Protein AF-A0AAE7D9I5-F1 (afdb_monomer_lite)

Foldseek 3Di:
DDDDFFWDDDLNWIWGDQLLQQWTATPVHRVAIEHLVQWDDDPQKTKHKAFPVSRYGDPVPGDPPDDLPDDDPDCVGIHIDIGGHSCVRCVVNVCVNVVNDSCVSPVDDDPPDPDPPPPPPDDDDDDDDDD

Secondary structure (DSSP, 8-state):
------EEEETTEEEEEEGGGTEEEESS-TT-EEEGGG-EEETTEEEEEEETTTTB--TTT--TT--TTSPPS-TTTEEEEEEPPHHHH-HHHHHHHHT--HHHHS-S---TT------------------

Structure (mmCIF, N/CA/C/O backbone):
data_AF-A0AAE7D9I5-F1
#
_entry.id   AF-A0AAE7D9I5-F1
#
loop_
_atom_site.group_PDB
_atom_site.id
_atom_site.type_symbol
_atom_site.label_atom_id
_atom_site.label_alt_id
_atom_site.label_comp_id
_atom_site.label_asym_id
_atom_site.label_entity_id
_atom_site.label_seq_id
_atom_site.pdbx_PDB_ins_code
_atom_site.Cartn_x
_atom_site.Cartn_y
_atom_site.Cartn_z
_atom_site.occupancy
_atom_site.B_iso_or_equiv
_atom_site.auth_seq_id
_atom_site.auth_comp_id
_atom_site.auth_asym_id
_atom_site.auth_atom_id
_atom_site.pdbx_PDB_model_num
ATOM 1 N N . MET A 1 1 ? -19.492 -8.753 10.922 1.00 49.53 1 MET A N 1
ATOM 2 C CA . MET A 1 1 ? -19.814 -7.874 9.772 1.00 49.53 1 MET A CA 1
ATOM 3 C C . MET A 1 1 ? -18.623 -7.864 8.820 1.00 49.53 1 MET A C 1
ATOM 5 O O . MET A 1 1 ? -17.504 -7.891 9.309 1.00 49.53 1 MET A O 1
ATOM 9 N N . LYS A 1 2 ? -18.823 -7.869 7.494 1.00 63.28 2 LYS A N 1
ATOM 10 C CA . LYS A 1 2 ? -17.720 -7.654 6.537 1.00 63.28 2 LYS A CA 1
ATOM 11 C C . LYS A 1 2 ? -17.541 -6.145 6.362 1.00 63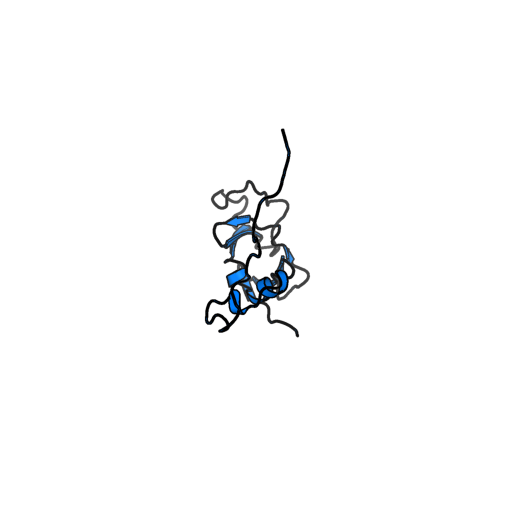.28 2 LYS A C 1
ATOM 13 O O . LYS A 1 2 ? -18.450 -5.501 5.845 1.00 63.28 2 LYS A O 1
ATOM 18 N N . ARG A 1 3 ? -16.421 -5.586 6.829 1.00 80.06 3 ARG A N 1
ATOM 19 C CA . ARG A 1 3 ? -16.085 -4.172 6.598 1.00 80.06 3 ARG A CA 1
ATOM 20 C C . ARG A 1 3 ? -15.707 -3.960 5.132 1.00 80.06 3 ARG A C 1
ATOM 22 O O . ARG A 1 3 ? -15.183 -4.875 4.493 1.00 80.06 3 ARG A O 1
ATOM 29 N N . LYS A 1 4 ? -15.991 -2.776 4.593 1.00 86.00 4 LYS A N 1
ATOM 30 C CA . LYS A 1 4 ? -15.560 -2.401 3.244 1.00 86.00 4 LYS A CA 1
ATOM 31 C C . LYS A 1 4 ? -14.147 -1.842 3.344 1.00 86.00 4 LYS A C 1
ATOM 33 O O . LYS A 1 4 ? -13.957 -0.820 3.989 1.00 86.00 4 LYS A O 1
ATOM 38 N N . LEU A 1 5 ? -13.187 -2.529 2.732 1.00 91.69 5 LEU A N 1
ATOM 39 C CA . LEU A 1 5 ? -11.812 -2.047 2.682 1.00 91.69 5 LEU A CA 1
ATOM 40 C C . LEU A 1 5 ? -11.696 -0.888 1.679 1.00 91.69 5 LEU A C 1
ATOM 42 O O . LEU A 1 5 ? -12.343 -0.946 0.622 1.00 91.69 5 LEU A O 1
ATOM 46 N N . PRO A 1 6 ? -10.894 0.139 1.993 1.00 93.81 6 PRO A N 1
ATOM 47 C CA . PRO A 1 6 ? -10.517 1.182 1.048 1.00 93.81 6 PRO A CA 1
ATOM 48 C C . PRO A 1 6 ? -9.851 0.580 -0.185 1.00 93.81 6 PRO A C 1
ATOM 50 O O . PRO A 1 6 ? -9.168 -0.441 -0.095 1.00 93.81 6 PRO A O 1
ATOM 53 N N . LEU A 1 7 ? -10.060 1.214 -1.336 1.00 95.06 7 LEU A N 1
ATOM 54 C CA . LEU A 1 7 ? -9.476 0.800 -2.604 1.00 95.06 7 LEU A CA 1
ATOM 55 C C . LEU A 1 7 ? -8.614 1.938 -3.145 1.00 95.06 7 LEU A C 1
ATOM 57 O O . LEU A 1 7 ? -9.114 3.051 -3.295 1.00 95.06 7 LEU A O 1
ATOM 61 N N . ILE A 1 8 ? -7.358 1.640 -3.455 1.00 95.50 8 ILE A N 1
ATOM 62 C CA . ILE A 1 8 ? -6.390 2.587 -4.011 1.00 95.50 8 ILE A CA 1
ATOM 63 C C . ILE A 1 8 ? -5.856 2.075 -5.346 1.00 95.50 8 ILE A C 1
ATOM 65 O O . ILE A 1 8 ? -5.807 0.863 -5.574 1.00 95.50 8 ILE A O 1
ATOM 69 N N . ASP A 1 9 ? -5.487 3.003 -6.223 1.00 96.06 9 ASP A N 1
ATOM 70 C CA . ASP A 1 9 ? -4.809 2.703 -7.481 1.00 96.06 9 ASP A CA 1
ATOM 71 C C . ASP A 1 9 ? -3.306 2.906 -7.309 1.00 96.06 9 ASP A C 1
ATOM 73 O O . ASP A 1 9 ? -2.874 3.938 -6.796 1.00 96.06 9 ASP A O 1
ATOM 77 N N . ILE A 1 10 ? -2.524 1.919 -7.731 1.00 95.38 10 ILE A N 1
ATOM 78 C CA . ILE A 1 10 ? -1.067 1.984 -7.781 1.00 95.38 10 ILE A CA 1
ATOM 79 C C . ILE A 1 10 ? -0.666 1.563 -9.192 1.00 95.38 10 ILE A C 1
ATOM 81 O O . ILE A 1 10 ? -0.792 0.390 -9.547 1.00 95.38 10 ILE A O 1
ATOM 85 N N . GLU A 1 11 ? -0.227 2.527 -10.007 1.00 94.56 11 GLU A N 1
ATOM 86 C CA . GLU A 1 11 ? 0.206 2.306 -11.398 1.00 94.56 11 GLU A CA 1
ATOM 87 C C . GLU A 1 11 ? -0.810 1.497 -12.239 1.00 94.56 11 GLU A C 1
ATOM 89 O O . GLU A 1 11 ? -0.460 0.582 -12.988 1.00 94.56 11 GLU A O 1
ATOM 94 N N . GLY A 1 12 ? -2.107 1.795 -12.092 1.00 94.12 12 GLY A N 1
ATOM 95 C CA . GLY A 1 12 ? -3.192 1.117 -12.809 1.00 94.12 12 GLY A CA 1
ATOM 96 C C . GLY A 1 12 ? -3.594 -0.242 -12.224 1.00 94.12 12 GLY A C 1
ATOM 97 O O . GLY A 1 12 ? -4.402 -0.959 -12.826 1.00 94.12 12 GLY A O 1
ATOM 98 N N . THR A 1 13 ? -3.038 -0.627 -11.074 1.00 95.81 13 THR A N 1
ATOM 99 C CA . THR A 1 13 ? -3.414 -1.832 -10.337 1.00 95.81 13 THR A CA 1
ATOM 100 C C . THR A 1 13 ? -4.154 -1.464 -9.055 1.00 95.81 13 THR A C 1
ATOM 102 O O . THR A 1 13 ? -3.640 -0.771 -8.184 1.00 95.81 13 THR A O 1
ATOM 105 N N . TRP A 1 14 ? -5.364 -2.004 -8.902 1.00 97.19 14 TRP A N 1
ATOM 106 C CA . TRP A 1 14 ? -6.200 -1.752 -7.732 1.00 97.19 14 TRP A CA 1
ATOM 107 C C . TRP A 1 14 ? -5.812 -2.628 -6.539 1.00 97.19 14 TRP A C 1
ATOM 109 O O . TRP A 1 14 ? -5.840 -3.861 -6.632 1.00 97.19 14 TRP A O 1
ATOM 119 N N . PHE A 1 15 ? -5.568 -1.998 -5.392 1.00 97.06 15 PHE A N 1
ATOM 120 C CA . PHE A 1 15 ? -5.296 -2.663 -4.120 1.00 97.06 15 PHE A CA 1
ATOM 121 C C . PHE A 1 15 ? -6.326 -2.291 -3.060 1.00 97.06 15 PHE A C 1
ATOM 123 O O . PHE A 1 15 ? -6.742 -1.142 -2.939 1.00 97.06 15 PHE A O 1
ATOM 130 N N . LEU A 1 16 ? -6.733 -3.287 -2.279 1.00 96.19 16 LEU A N 1
ATOM 131 C CA . LEU A 1 16 ? -7.482 -3.105 -1.046 1.00 96.19 16 LEU A CA 1
ATOM 132 C C . LEU A 1 16 ? -6.487 -2.837 0.082 1.00 96.19 16 LEU A C 1
ATOM 134 O O . LEU A 1 16 ? -5.574 -3.638 0.286 1.00 96.19 16 LEU A O 1
ATOM 138 N N . VAL A 1 17 ? -6.688 -1.747 0.817 1.00 95.38 17 VAL A N 1
ATOM 139 C CA . VAL A 1 17 ? -5.886 -1.419 1.999 1.00 95.38 17 VAL A CA 1
ATOM 140 C C . VAL A 1 17 ? -6.480 -2.156 3.193 1.00 95.38 17 VAL A C 1
ATOM 142 O O . VAL A 1 17 ? -7.619 -1.894 3.571 1.00 95.38 17 VAL A O 1
ATOM 145 N N . ASP A 1 18 ? -5.749 -3.103 3.777 1.00 94.12 18 ASP A N 1
ATOM 146 C CA . ASP A 1 18 ? -6.189 -3.820 4.970 1.00 94.12 18 ASP A CA 1
ATOM 147 C C . ASP A 1 18 ? -5.238 -3.542 6.131 1.00 94.12 18 ASP A C 1
ATOM 149 O O . ASP A 1 18 ? -4.298 -4.290 6.384 1.00 94.12 18 ASP A O 1
ATOM 153 N N . VAL A 1 19 ? -5.500 -2.452 6.856 1.00 92.38 19 VAL A N 1
ATOM 154 C CA . VAL A 1 19 ? -4.660 -2.056 7.997 1.00 92.38 19 VAL A CA 1
ATOM 155 C C . VAL A 1 19 ? -4.704 -3.070 9.135 1.00 92.38 19 VAL A C 1
ATOM 157 O O . VAL A 1 19 ? -3.712 -3.250 9.836 1.00 92.38 19 VAL A O 1
ATOM 160 N N . LEU A 1 20 ? -5.827 -3.773 9.292 1.00 90.12 20 LEU A N 1
ATOM 161 C CA . LEU A 1 20 ? -5.981 -4.797 10.322 1.00 90.12 20 LEU A CA 1
ATOM 162 C C . LEU A 1 20 ? -4.996 -5.962 10.133 1.00 90.12 20 LEU A C 1
ATOM 164 O O . LEU A 1 20 ? -4.504 -6.499 11.119 1.00 90.12 20 LEU A O 1
ATOM 168 N N . HIS A 1 21 ? -4.711 -6.339 8.885 1.00 91.50 21 HIS A N 1
ATOM 169 C CA . HIS A 1 21 ? -3.725 -7.368 8.536 1.00 91.50 21 HIS A CA 1
ATOM 170 C C . HIS A 1 21 ? -2.396 -6.783 8.036 1.00 91.50 21 HIS A C 1
ATOM 172 O O . HIS A 1 21 ? -1.546 -7.538 7.575 1.00 91.50 21 HIS A O 1
ATOM 178 N N . GLU A 1 22 ? -2.228 -5.461 8.111 1.00 93.19 22 GLU A N 1
ATOM 179 C CA . GLU A 1 22 ? -1.008 -4.744 7.723 1.00 93.19 22 GLU A CA 1
ATOM 180 C C . GLU A 1 22 ? -0.532 -5.065 6.297 1.00 93.19 22 GLU A C 1
ATOM 182 O O . GLU A 1 22 ? 0.654 -5.291 6.047 1.00 93.19 22 GLU A O 1
ATOM 187 N N . GLU A 1 23 ? -1.469 -5.123 5.349 1.00 95.19 23 GLU A N 1
ATOM 188 C CA . GLU A 1 23 ? -1.171 -5.508 3.971 1.00 95.19 23 GLU A CA 1
ATOM 189 C C . GLU A 1 23 ? -2.030 -4.764 2.937 1.00 95.19 23 GLU A C 1
ATOM 191 O O . GLU A 1 23 ? -3.212 -4.469 3.144 1.00 95.19 23 GLU A O 1
ATOM 196 N N . LEU A 1 24 ? -1.443 -4.517 1.766 1.00 96.31 24 LEU A N 1
ATOM 197 C CA . LEU A 1 24 ? -2.183 -4.267 0.535 1.00 96.31 24 LEU A CA 1
ATOM 198 C C . LEU A 1 24 ? -2.529 -5.606 -0.110 1.00 96.31 24 LEU A C 1
ATOM 200 O O . LEU A 1 24 ? -1.656 -6.453 -0.295 1.00 96.31 24 LEU A O 1
ATOM 204 N N . ARG A 1 25 ? -3.784 -5.786 -0.526 1.00 96.44 25 ARG A N 1
ATOM 205 C CA . ARG A 1 25 ? -4.217 -6.965 -1.292 1.00 96.44 25 ARG A CA 1
ATOM 206 C C . ARG A 1 25 ? -4.640 -6.557 -2.683 1.00 96.44 25 ARG A C 1
ATOM 208 O O . ARG A 1 25 ? -5.556 -5.746 -2.821 1.00 96.44 25 ARG A O 1
ATOM 215 N N . GLN A 1 26 ? -4.050 -7.145 -3.715 1.00 96.56 26 GLN A N 1
ATOM 216 C CA . GLN A 1 26 ? -4.495 -6.853 -5.071 1.00 96.56 26 GLN A CA 1
ATOM 217 C C . GLN A 1 26 ? -5.950 -7.308 -5.247 1.00 96.56 26 GLN A C 1
ATOM 219 O O . GLN A 1 26 ? -6.306 -8.452 -4.957 1.00 96.56 26 GLN A O 1
ATOM 224 N N . LYS A 1 27 ? -6.800 -6.409 -5.750 1.00 94.31 27 LYS A N 1
ATOM 225 C CA . LYS A 1 27 ? -8.242 -6.638 -5.897 1.00 94.31 27 LYS A CA 1
ATOM 226 C C . LYS A 1 27 ? -8.550 -7.853 -6.775 1.00 94.31 27 LYS A C 1
ATOM 228 O O . LYS A 1 27 ? -9.392 -8.671 -6.413 1.00 94.31 27 LYS A O 1
ATOM 233 N N . ASP A 1 28 ? -7.852 -7.967 -7.903 1.00 94.19 28 ASP A N 1
ATOM 234 C CA . ASP A 1 28 ? -8.083 -9.021 -8.899 1.00 94.19 28 ASP A CA 1
ATOM 235 C C . ASP A 1 28 ? -7.241 -10.286 -8.643 1.00 94.19 28 ASP A C 1
ATOM 237 O O . ASP A 1 28 ? -7.469 -11.317 -9.271 1.00 94.19 28 ASP A O 1
ATOM 241 N N . ASN A 1 29 ? -6.286 -10.233 -7.704 1.00 94.44 29 ASN A N 1
ATOM 242 C CA . ASN A 1 29 ? -5.456 -11.371 -7.309 1.00 94.44 29 ASN A CA 1
ATOM 243 C C . ASN A 1 29 ? -5.130 -11.333 -5.799 1.00 94.44 29 ASN A C 1
ATOM 245 O O . ASN A 1 29 ? -4.051 -10.894 -5.415 1.00 94.44 29 ASN A O 1
ATOM 249 N N . PRO A 1 30 ? -6.013 -11.844 -4.922 1.00 91.50 30 PRO A N 1
ATOM 250 C CA . PRO A 1 30 ? -5.832 -11.768 -3.465 1.00 91.50 30 PRO A CA 1
ATOM 251 C C . PRO A 1 30 ? -4.632 -12.548 -2.894 1.00 91.50 30 PRO A C 1
ATOM 253 O O . PRO A 1 30 ? -4.351 -12.456 -1.695 1.00 91.50 30 PRO A O 1
ATOM 256 N N . VAL A 1 31 ? -3.964 -13.367 -3.715 1.00 93.44 31 VAL A N 1
ATOM 257 C CA . VAL A 1 31 ? -2.698 -14.030 -3.358 1.00 93.44 31 VAL A CA 1
ATOM 258 C C . VAL A 1 31 ? -1.534 -13.045 -3.458 1.00 93.44 31 VAL A C 1
ATOM 260 O O . VAL A 1 31 ? -0.580 -13.159 -2.696 1.00 93.44 31 VAL A O 1
ATOM 263 N N . ASN A 1 32 ? -1.632 -12.058 -4.353 1.00 94.06 32 ASN A N 1
ATOM 264 C CA . ASN A 1 32 ? -0.661 -10.985 -4.454 1.00 94.06 32 ASN A CA 1
ATOM 265 C C . ASN A 1 32 ? -0.900 -9.957 -3.341 1.00 94.06 32 ASN A C 1
ATOM 267 O O . ASN A 1 32 ? -1.912 -9.242 -3.327 1.00 94.06 32 ASN A O 1
ATOM 271 N N . ARG A 1 33 ? 0.029 -9.930 -2.387 1.00 95.75 33 ARG A N 1
ATOM 272 C CA . ARG A 1 33 ? -0.047 -9.115 -1.180 1.00 95.75 33 ARG A CA 1
ATOM 273 C C . ARG A 1 33 ? 1.269 -8.403 -0.950 1.00 95.75 33 ARG A C 1
ATOM 275 O O . ARG A 1 33 ? 2.327 -8.991 -1.166 1.00 95.75 33 ARG A O 1
ATOM 282 N N . ILE A 1 34 ? 1.176 -7.166 -0.486 1.00 94.94 34 ILE A N 1
ATOM 283 C CA . ILE A 1 34 ? 2.328 -6.346 -0.127 1.00 94.94 34 ILE A CA 1
ATOM 284 C C . ILE A 1 34 ? 2.195 -6.026 1.355 1.00 94.94 34 ILE A C 1
ATOM 286 O O . ILE A 1 34 ? 1.247 -5.349 1.749 1.00 94.94 34 ILE A O 1
ATOM 290 N N . SER A 1 35 ? 3.097 -6.552 2.181 1.00 93.62 35 SER A N 1
ATOM 291 C CA . SER A 1 35 ? 3.081 -6.259 3.615 1.00 93.62 35 SER A CA 1
ATOM 292 C C . SER A 1 35 ? 3.578 -4.841 3.870 1.00 93.62 35 SER A C 1
ATOM 294 O O . SER A 1 35 ? 4.544 -4.401 3.250 1.00 93.62 35 SER A O 1
ATOM 296 N N . PHE A 1 36 ? 2.963 -4.152 4.829 1.00 91.50 36 PHE A N 1
ATOM 297 C CA . PHE A 1 36 ? 3.418 -2.839 5.283 1.00 91.50 36 PHE A CA 1
ATOM 298 C C . PHE A 1 36 ? 4.797 -2.893 5.946 1.00 91.50 36 PHE A C 1
ATOM 300 O O . PHE A 1 36 ? 5.437 -1.860 6.086 1.00 91.50 36 PHE A O 1
ATOM 307 N N . SER A 1 37 ? 5.302 -4.081 6.302 1.00 88.00 37 SER A N 1
ATOM 308 C CA . SER A 1 37 ? 6.689 -4.241 6.750 1.00 88.00 37 SER A CA 1
ATOM 309 C C . SER A 1 37 ? 7.714 -3.898 5.666 1.00 88.00 37 SER A C 1
ATOM 311 O O . SER A 1 37 ? 8.878 -3.697 5.980 1.00 88.00 37 SER A O 1
ATOM 313 N N . ALA A 1 38 ? 7.304 -3.882 4.393 1.00 86.12 38 ALA A N 1
ATOM 314 C CA . ALA A 1 38 ? 8.138 -3.457 3.272 1.00 86.12 38 ALA A CA 1
ATOM 315 C C . ALA A 1 38 ? 8.063 -1.940 3.026 1.00 86.12 38 ALA A C 1
ATOM 317 O O . ALA A 1 38 ? 8.482 -1.474 1.968 1.00 86.12 38 ALA A O 1
ATOM 318 N N . PHE A 1 39 ? 7.422 -1.185 3.925 1.00 89.44 39 PHE A N 1
ATOM 319 C CA . PHE A 1 39 ? 7.249 0.259 3.811 1.00 89.44 39 PHE A CA 1
ATOM 320 C C . PHE A 1 39 ? 8.128 0.930 4.860 1.00 89.44 39 PHE A C 1
ATOM 322 O O . PHE A 1 39 ? 8.227 0.444 5.987 1.00 89.44 39 PHE A O 1
ATOM 329 N N . TYR A 1 40 ? 8.705 2.078 4.525 1.00 87.00 40 TYR A N 1
ATOM 330 C CA . TYR A 1 40 ? 9.282 2.967 5.525 1.00 87.00 40 TYR A CA 1
ATOM 331 C C . TYR A 1 40 ? 8.370 4.171 5.729 1.00 87.00 40 TYR A C 1
ATOM 333 O O . TYR A 1 40 ? 7.638 4.603 4.833 1.00 87.00 40 TYR A O 1
ATOM 341 N N . GLN A 1 41 ? 8.387 4.689 6.951 1.00 85.94 41 GLN A N 1
ATOM 342 C CA . GLN A 1 41 ? 7.613 5.864 7.303 1.00 85.94 41 GLN A CA 1
ATOM 343 C C . GLN A 1 41 ? 8.303 7.110 6.749 1.00 85.94 41 GLN A C 1
ATOM 345 O O . GLN A 1 41 ? 9.468 7.370 7.048 1.00 85.94 41 GLN A O 1
ATOM 350 N N . GLU A 1 42 ? 7.565 7.893 5.970 1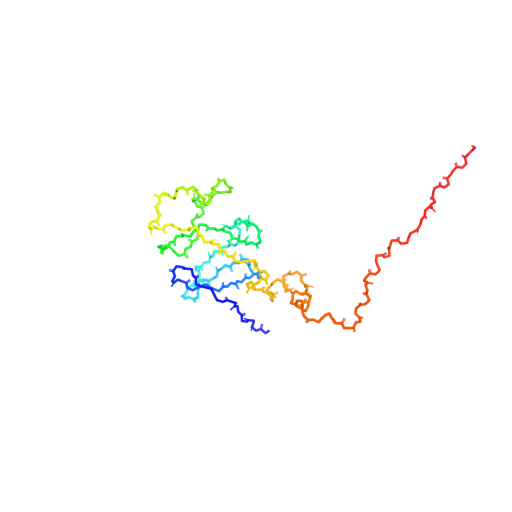.00 81.88 42 GLU A N 1
ATOM 351 C CA . GLU A 1 42 ? 8.027 9.158 5.413 1.00 81.88 42 GLU A CA 1
ATOM 352 C C . GLU A 1 42 ? 7.042 10.258 5.814 1.00 81.88 42 GLU A C 1
ATOM 354 O O . GLU A 1 42 ? 5.935 10.371 5.284 1.00 81.88 42 GLU A O 1
ATOM 359 N N . GLY A 1 43 ? 7.428 11.046 6.822 1.00 83.31 43 GLY A N 1
ATOM 360 C CA . GLY A 1 43 ? 6.537 12.021 7.448 1.00 83.31 43 GLY A CA 1
ATOM 361 C C . GLY A 1 43 ? 5.313 11.347 8.078 1.00 83.31 43 GLY A C 1
ATOM 362 O O . GLY A 1 43 ? 5.442 10.510 8.975 1.00 83.31 43 GLY A O 1
ATOM 363 N N . GLU A 1 44 ? 4.126 11.731 7.610 1.00 82.31 44 GLU A N 1
ATOM 364 C CA . GLU A 1 44 ? 2.843 11.158 8.045 1.00 82.31 44 GLU A CA 1
ATOM 365 C C . GLU A 1 44 ? 2.403 9.961 7.184 1.00 82.31 44 GLU A C 1
ATOM 367 O O . GLU A 1 44 ? 1.474 9.242 7.548 1.00 82.31 44 GLU A O 1
ATOM 372 N N . GLY A 1 45 ? 3.072 9.734 6.051 1.00 89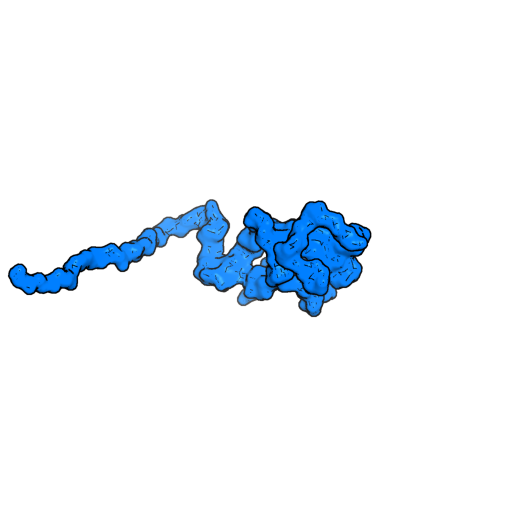.88 45 GLY A N 1
ATOM 373 C CA . GLY A 1 45 ? 2.758 8.677 5.100 1.00 89.88 45 GLY A CA 1
ATOM 374 C C . GLY A 1 45 ? 3.723 7.497 5.154 1.00 89.88 45 GLY A C 1
ATOM 375 O O . GLY A 1 45 ? 4.597 7.386 6.018 1.00 89.88 45 GLY A O 1
ATOM 376 N N . TYR A 1 46 ? 3.550 6.608 4.183 1.00 91.06 46 TYR A N 1
ATOM 377 C CA . TYR A 1 46 ? 4.367 5.413 4.015 1.00 91.06 46 TYR A CA 1
ATOM 378 C C . TYR A 1 46 ? 4.833 5.312 2.578 1.00 91.06 46 TYR A C 1
ATOM 380 O O . TYR A 1 46 ? 4.005 5.315 1.669 1.00 91.06 46 TYR A O 1
ATOM 388 N N . THR A 1 47 ? 6.135 5.162 2.377 1.00 92.06 47 THR A N 1
ATOM 389 C CA . THR A 1 47 ? 6.712 5.028 1.043 1.00 92.06 47 THR A CA 1
ATOM 390 C C . THR A 1 47 ? 7.344 3.652 0.884 1.00 92.06 47 THR A C 1
ATOM 392 O O . THR A 1 47 ? 7.888 3.071 1.826 1.00 92.06 47 THR A O 1
ATOM 395 N N . PHE A 1 48 ? 7.212 3.083 -0.310 1.00 92.69 48 PHE A N 1
ATOM 396 C CA . PHE A 1 48 ? 7.782 1.786 -0.649 1.00 92.69 48 PHE A CA 1
ATOM 397 C C . PHE A 1 48 ? 8.097 1.689 -2.140 1.00 92.69 48 PHE A C 1
ATOM 399 O O . PHE A 1 48 ? 7.552 2.430 -2.963 1.00 92.69 48 PHE A O 1
ATOM 406 N N . LEU A 1 49 ? 8.986 0.758 -2.489 1.00 93.62 49 LEU A N 1
ATOM 407 C CA . LEU A 1 49 ? 9.345 0.486 -3.875 1.00 93.62 49 LEU A CA 1
ATOM 408 C C . LEU A 1 49 ? 8.323 -0.462 -4.502 1.00 93.62 49 LEU A C 1
ATOM 410 O O . LEU A 1 49 ? 8.036 -1.523 -3.952 1.00 93.62 49 LEU A O 1
ATOM 414 N N . TYR A 1 50 ? 7.804 -0.112 -5.672 1.00 95.12 50 TYR A N 1
ATOM 415 C CA . TYR A 1 50 ? 6.824 -0.911 -6.396 1.00 95.12 50 TYR A CA 1
ATOM 416 C C . TYR A 1 50 ? 7.375 -1.392 -7.739 1.00 95.12 50 TYR A C 1
ATOM 418 O O . TYR A 1 50 ? 7.893 -0.603 -8.528 1.00 95.12 50 TYR A O 1
ATOM 426 N N . ASP A 1 51 ? 7.237 -2.689 -8.013 1.00 95.12 51 ASP A N 1
ATOM 427 C CA . ASP A 1 51 ? 7.513 -3.307 -9.309 1.00 95.12 51 ASP A CA 1
ATOM 428 C C . ASP A 1 51 ? 6.233 -3.321 -10.159 1.00 95.12 51 ASP A C 1
ATOM 430 O O . ASP A 1 51 ? 5.277 -4.038 -9.854 1.00 95.12 51 ASP A O 1
ATOM 434 N N . LYS A 1 52 ? 6.222 -2.559 -11.258 1.00 94.81 52 LYS A N 1
ATOM 435 C CA . LYS A 1 52 ? 5.077 -2.442 -12.179 1.00 94.81 52 LYS A CA 1
ATOM 436 C C . LYS A 1 52 ? 4.770 -3.740 -12.937 1.00 94.81 52 LYS A C 1
ATOM 438 O O . LYS A 1 52 ? 3.647 -3.923 -13.410 1.00 94.81 52 LYS A O 1
ATOM 443 N N . VAL A 1 53 ? 5.747 -4.638 -13.067 1.00 93.50 53 VAL A N 1
ATOM 444 C CA . VAL A 1 53 ? 5.615 -5.917 -13.781 1.00 93.50 53 VAL A CA 1
ATOM 445 C C . VAL A 1 53 ? 5.028 -6.979 -12.857 1.00 93.50 53 VAL A C 1
ATOM 447 O O . VAL A 1 53 ? 3.992 -7.564 -13.177 1.00 93.50 53 VAL A O 1
ATOM 450 N N . GLU A 1 54 ? 5.651 -7.186 -11.696 1.00 93.50 54 GLU A N 1
ATOM 451 C CA . GLU A 1 54 ? 5.203 -8.176 -10.700 1.00 93.50 54 GLU A CA 1
ATOM 452 C C . GLU A 1 54 ? 3.998 -7.687 -9.885 1.00 93.50 54 GLU A C 1
ATOM 454 O O . GLU A 1 54 ? 3.298 -8.474 -9.244 1.00 93.50 54 GLU A O 1
ATOM 459 N N . LYS A 1 55 ? 3.728 -6.378 -9.927 1.00 94.88 55 LYS A N 1
ATOM 460 C CA . LYS A 1 55 ? 2.675 -5.701 -9.168 1.00 94.88 55 LYS A CA 1
ATOM 461 C C . LYS A 1 55 ? 2.828 -5.917 -7.663 1.00 94.88 55 LYS A C 1
ATOM 463 O O . LYS A 1 55 ? 1.835 -6.093 -6.960 1.00 94.88 55 LYS A O 1
ATOM 468 N N . ASN A 1 56 ? 4.063 -5.942 -7.172 1.00 94.00 56 ASN A N 1
ATOM 469 C CA . ASN A 1 56 ? 4.405 -6.170 -5.768 1.00 94.00 56 ASN A CA 1
ATOM 470 C C . ASN A 1 56 ? 5.622 -5.306 -5.376 1.00 94.00 56 ASN A C 1
ATOM 472 O O . ASN A 1 56 ? 6.232 -4.670 -6.232 1.00 94.00 56 ASN A O 1
ATOM 476 N N . SER A 1 57 ? 5.966 -5.272 -4.092 1.00 91.31 57 SER A N 1
ATOM 477 C CA . SER A 1 57 ? 7.236 -4.743 -3.604 1.00 91.31 57 SER A CA 1
ATOM 478 C C . SER A 1 57 ? 8.328 -5.819 -3.705 1.00 91.31 57 SER A C 1
ATOM 480 O O . SER A 1 57 ? 8.128 -6.924 -3.194 1.00 91.31 57 SER A O 1
ATOM 482 N N . PRO A 1 58 ? 9.467 -5.550 -4.368 1.00 87.38 58 PRO A N 1
ATOM 483 C CA . PRO A 1 58 ? 10.577 -6.493 -4.470 1.00 87.38 58 PRO A CA 1
ATOM 484 C C . PRO A 1 58 ? 11.420 -6.492 -3.175 1.00 87.38 58 PRO A C 1
ATOM 486 O O . PRO A 1 58 ? 12.207 -5.565 -2.967 1.00 87.38 58 PRO A O 1
ATOM 489 N N . PRO A 1 59 ? 11.347 -7.534 -2.320 1.00 77.75 59 PRO A N 1
ATOM 490 C CA . PRO A 1 59 ? 12.047 -7.536 -1.030 1.00 77.75 59 PRO A CA 1
ATOM 491 C C . PRO A 1 59 ? 13.574 -7.573 -1.173 1.00 77.75 59 PRO A C 1
ATOM 493 O O . PRO A 1 59 ? 14.280 -7.083 -0.306 1.00 77.75 59 PRO A O 1
ATOM 496 N N . GLU A 1 6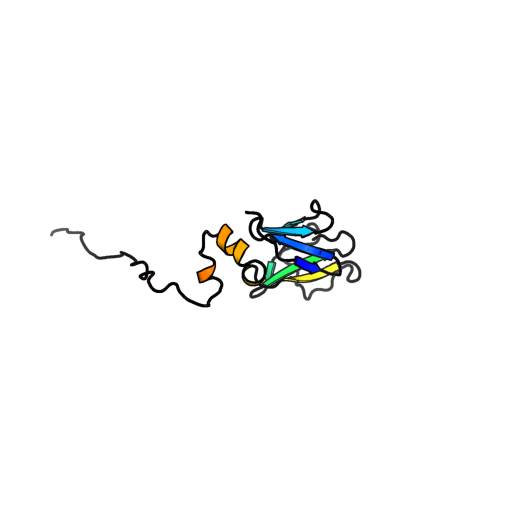0 ? 14.084 -8.129 -2.275 1.00 79.31 60 GLU A N 1
ATOM 497 C CA . GLU A 1 60 ? 15.524 -8.230 -2.565 1.00 79.31 60 GLU A CA 1
ATOM 498 C C . GLU A 1 60 ? 16.160 -6.877 -2.915 1.00 79.31 60 GLU A C 1
ATOM 500 O O . GLU A 1 60 ? 17.372 -6.708 -2.808 1.00 79.31 60 GLU A O 1
ATOM 505 N N . LEU A 1 61 ? 15.350 -5.930 -3.398 1.00 76.56 61 LEU A N 1
ATOM 506 C CA . LEU A 1 61 ? 15.813 -4.592 -3.758 1.00 76.56 61 LEU A CA 1
ATOM 507 C C . LEU A 1 61 ? 15.567 -3.598 -2.634 1.00 76.56 61 LEU A C 1
ATOM 509 O O . LEU A 1 61 ? 16.317 -2.639 -2.522 1.00 76.56 61 LEU A O 1
ATOM 513 N N . PHE A 1 62 ? 14.545 -3.828 -1.813 1.00 73.81 62 PHE A N 1
ATOM 514 C CA . PHE A 1 62 ? 14.215 -2.963 -0.695 1.00 73.81 62 PHE A CA 1
ATOM 515 C C . PHE A 1 62 ? 15.258 -3.076 0.426 1.00 73.81 62 PHE A C 1
ATOM 517 O O . PHE A 1 62 ? 15.514 -4.155 0.958 1.00 73.81 62 PHE A O 1
ATOM 524 N N . SER A 1 63 ? 15.833 -1.941 0.823 1.00 72.38 63 SER A N 1
ATOM 525 C CA . SER A 1 63 ? 16.603 -1.827 2.061 1.00 72.38 63 SER A CA 1
ATOM 526 C C . SER A 1 63 ? 16.272 -0.509 2.747 1.00 72.38 63 SER A C 1
ATOM 528 O O . SER A 1 63 ? 16.089 0.497 2.065 1.00 72.38 63 SER A O 1
ATOM 530 N N . ASP A 1 64 ? 16.280 -0.494 4.081 1.00 69.50 64 ASP A N 1
ATOM 531 C CA . ASP A 1 64 ? 16.028 0.710 4.894 1.00 69.50 64 ASP A CA 1
ATOM 532 C C . ASP A 1 64 ? 17.041 1.848 4.640 1.00 69.50 64 ASP A C 1
ATOM 534 O O . ASP A 1 64 ? 16.898 2.946 5.168 1.00 69.50 64 ASP A O 1
ATOM 538 N N . GLN A 1 65 ? 18.097 1.582 3.863 1.00 71.12 65 GLN A N 1
ATOM 539 C CA . GLN A 1 65 ? 19.113 2.557 3.465 1.00 71.12 65 GLN A CA 1
ATOM 540 C C . GLN A 1 65 ? 18.854 3.177 2.087 1.00 71.12 65 GLN A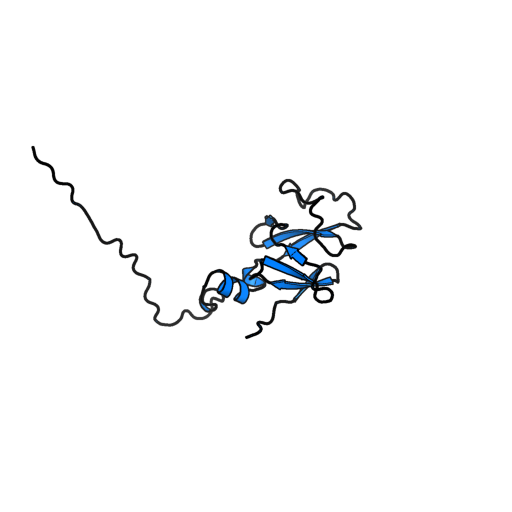 C 1
ATOM 542 O O . GLN A 1 65 ? 19.611 4.056 1.686 1.00 71.12 65 GLN A O 1
ATOM 547 N N . MET A 1 66 ? 17.846 2.714 1.340 1.00 78.19 66 MET A N 1
ATOM 548 C CA . MET A 1 66 ? 17.492 3.329 0.062 1.00 78.19 66 MET A CA 1
ATOM 549 C C . MET A 1 66 ? 16.842 4.689 0.291 1.00 78.19 66 MET A C 1
ATOM 551 O O . MET A 1 66 ? 15.872 4.794 1.039 1.00 78.19 66 MET A O 1
ATOM 555 N N . ASP A 1 67 ? 17.335 5.707 -0.408 1.00 82.12 67 ASP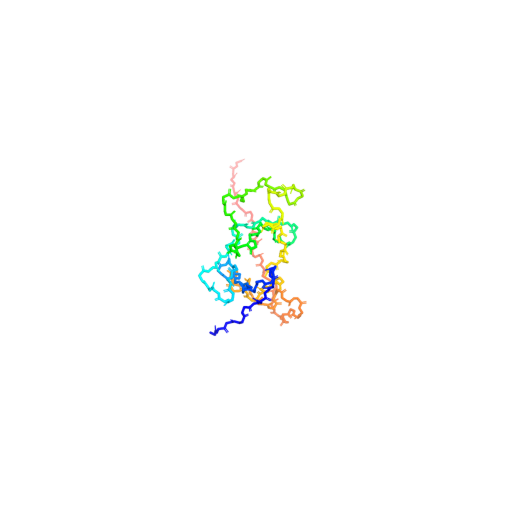 A N 1
ATOM 556 C CA . ASP A 1 67 ? 16.676 7.005 -0.475 1.00 82.12 67 ASP A CA 1
ATOM 557 C C . ASP A 1 67 ? 15.699 7.015 -1.669 1.00 82.12 67 ASP A C 1
ATOM 559 O O . ASP A 1 67 ? 16.097 6.660 -2.783 1.00 82.12 67 ASP A O 1
ATOM 563 N N . PRO A 1 68 ? 14.427 7.425 -1.508 1.00 82.75 68 PRO A N 1
ATOM 564 C CA . PRO A 1 68 ? 13.515 7.603 -2.639 1.00 82.75 68 PRO A CA 1
ATOM 565 C C . PRO A 1 68 ? 14.001 8.603 -3.701 1.00 82.75 68 PRO A C 1
ATOM 567 O O . PRO A 1 68 ? 13.525 8.577 -4.837 1.00 82.75 68 PRO A O 1
ATOM 570 N N . ASN A 1 69 ? 14.956 9.469 -3.357 1.00 84.75 69 ASN A N 1
ATOM 571 C CA . ASN A 1 69 ? 15.607 10.391 -4.283 1.00 84.75 69 ASN A CA 1
ATOM 572 C C . ASN A 1 69 ? 16.774 9.753 -5.054 1.00 84.75 69 ASN A C 1
ATOM 574 O O . ASN A 1 69 ? 17.260 10.355 -6.018 1.00 84.75 69 ASN A O 1
ATOM 578 N N . ASP A 1 70 ? 17.226 8.558 -4.664 1.00 85.06 70 ASP A N 1
ATOM 579 C CA . ASP A 1 70 ? 18.268 7.845 -5.392 1.00 85.06 70 ASP A CA 1
ATOM 580 C C . ASP A 1 70 ? 17.742 7.311 -6.735 1.00 85.06 70 ASP A C 1
ATOM 582 O O . ASP A 1 70 ? 16.589 6.876 -6.854 1.00 85.06 70 ASP A O 1
ATOM 586 N N . PRO A 1 71 ? 18.586 7.304 -7.783 1.00 85.69 71 PRO A N 1
ATOM 587 C CA . PRO A 1 71 ? 18.209 6.751 -9.073 1.00 85.69 71 PRO A CA 1
ATOM 588 C C . PRO A 1 71 ? 17.926 5.248 -8.967 1.00 85.69 71 PRO A C 1
ATOM 590 O O . PRO A 1 71 ? 18.765 4.460 -8.527 1.00 85.69 71 PRO A O 1
ATOM 593 N N . LEU A 1 72 ? 16.748 4.845 -9.445 1.00 88.62 72 LEU A N 1
ATOM 594 C CA . LEU A 1 72 ? 16.350 3.443 -9.512 1.00 88.62 72 LEU A CA 1
ATOM 595 C C . LEU A 1 72 ? 17.157 2.679 -10.576 1.00 88.62 72 LEU A C 1
ATOM 597 O O . LEU A 1 72 ? 17.474 3.243 -11.627 1.00 88.62 72 LEU A O 1
ATOM 601 N N . PRO A 1 73 ? 17.443 1.381 -10.357 1.00 86.06 73 PRO A N 1
ATOM 602 C CA . PRO A 1 73 ? 18.203 0.569 -11.311 1.00 86.06 73 PRO A CA 1
ATOM 603 C C . PRO A 1 73 ? 17.478 0.390 -12.654 1.00 86.06 73 PRO A C 1
ATOM 605 O O . PRO A 1 73 ? 18.124 0.236 -13.687 1.00 86.06 73 PRO A O 1
ATOM 608 N N . ASP A 1 74 ? 16.143 0.413 -12.632 1.00 91.06 74 ASP A N 1
ATOM 609 C CA . ASP A 1 74 ? 15.275 0.352 -13.807 1.00 91.06 74 ASP A CA 1
ATOM 610 C C . ASP A 1 74 ? 14.010 1.197 -13.541 1.00 91.06 74 ASP A C 1
ATOM 612 O O . ASP A 1 74 ? 13.050 0.694 -12.954 1.00 91.06 74 ASP A O 1
ATOM 616 N N . PRO A 1 75 ? 13.998 2.491 -13.907 1.00 89.44 75 PRO A N 1
ATOM 617 C CA . PRO A 1 75 ? 12.859 3.382 -13.656 1.00 89.44 75 PRO A CA 1
ATOM 618 C C . PRO A 1 75 ? 11.623 3.057 -14.521 1.00 89.44 75 PRO A C 1
ATOM 620 O O . PRO A 1 75 ? 10.495 3.440 -14.192 1.00 89.44 75 PRO A O 1
ATOM 623 N N . ASP A 1 76 ? 11.792 2.308 -15.615 1.00 92.38 76 ASP A N 1
ATOM 624 C CA . ASP A 1 76 ? 10.669 1.849 -16.437 1.00 92.38 76 ASP A CA 1
ATOM 625 C C . ASP A 1 76 ? 9.933 0.677 -15.778 1.00 92.38 76 ASP A C 1
ATOM 627 O O . ASP A 1 76 ? 8.733 0.501 -16.007 1.00 92.38 76 ASP A O 1
ATOM 631 N N . ARG A 1 77 ? 10.610 -0.068 -14.897 1.00 93.94 77 ARG A N 1
ATOM 632 C CA . ARG A 1 77 ? 10.037 -1.166 -14.109 1.00 93.94 77 ARG A CA 1
ATOM 633 C C . ARG A 1 77 ? 9.642 -0.768 -12.691 1.00 93.94 77 ARG A C 1
ATOM 635 O O . ARG A 1 77 ? 8.564 -1.154 -12.242 1.00 93.94 77 ARG A O 1
ATOM 642 N N . TYR A 1 78 ? 10.479 -0.005 -12.002 1.00 93.81 78 TYR A N 1
ATOM 643 C CA . TYR A 1 78 ? 10.300 0.324 -10.592 1.00 93.81 78 TYR A CA 1
ATOM 644 C C . TYR A 1 78 ? 9.854 1.770 -10.395 1.00 93.81 78 TYR A C 1
ATOM 646 O O . TYR A 1 78 ? 10.227 2.655 -11.162 1.00 93.81 78 TYR A O 1
ATOM 654 N N . VAL A 1 79 ? 9.065 2.013 -9.352 1.00 93.81 79 VAL A N 1
ATOM 655 C CA . VAL A 1 79 ? 8.633 3.357 -8.956 1.00 93.81 79 VAL A CA 1
ATOM 656 C C . VAL A 1 79 ? 8.466 3.437 -7.441 1.00 93.81 79 VAL A C 1
ATOM 658 O O . VAL A 1 79 ? 8.057 2.464 -6.809 1.00 93.81 79 VAL A O 1
ATOM 661 N N . TRP A 1 80 ? 8.780 4.590 -6.857 1.00 93.00 80 TRP A N 1
ATOM 662 C CA . TRP A 1 80 ? 8.466 4.880 -5.461 1.00 93.00 80 TRP A CA 1
ATOM 663 C C . TRP A 1 80 ? 7.002 5.287 -5.327 1.00 93.00 80 TRP A C 1
ATOM 665 O O . TRP A 1 80 ? 6.533 6.184 -6.027 1.00 93.00 80 TRP A O 1
ATOM 675 N N . VAL A 1 81 ? 6.280 4.617 -4.434 1.00 93.06 81 VAL A N 1
ATOM 676 C CA . VAL A 1 81 ? 4.865 4.877 -4.167 1.00 93.06 81 VAL A CA 1
ATOM 677 C C . VAL A 1 81 ? 4.729 5.367 -2.739 1.00 93.06 81 VAL A C 1
ATOM 679 O O . VAL A 1 81 ? 5.093 4.649 -1.811 1.00 93.06 81 VAL A O 1
ATOM 682 N N . THR A 1 82 ? 4.164 6.561 -2.573 1.00 92.88 82 THR A N 1
ATOM 683 C CA . THR A 1 82 ? 3.839 7.135 -1.265 1.00 92.88 82 THR A CA 1
ATOM 684 C C . THR A 1 82 ? 2.344 7.012 -1.007 1.00 92.88 82 THR A C 1
ATOM 686 O O . THR A 1 82 ? 1.510 7.500 -1.771 1.00 92.88 82 THR A O 1
ATOM 689 N N . LEU A 1 83 ? 2.007 6.350 0.089 1.00 92.50 83 LEU A N 1
ATOM 690 C CA . LEU A 1 83 ? 0.666 6.234 0.629 1.00 92.50 83 LEU A CA 1
ATOM 691 C C . LEU A 1 83 ? 0.454 7.282 1.718 1.00 92.50 83 LEU A C 1
ATOM 693 O O . LEU A 1 83 ? 1.366 7.592 2.485 1.00 92.50 83 LEU A O 1
ATOM 697 N N . ALA A 1 84 ? -0.777 7.783 1.816 1.00 91.88 84 ALA A N 1
ATOM 698 C CA . ALA A 1 84 ? -1.199 8.604 2.944 1.00 91.88 84 ALA A CA 1
ATOM 699 C C . ALA A 1 84 ? -1.141 7.814 4.265 1.00 91.88 84 ALA A C 1
ATOM 701 O O . ALA A 1 84 ? -0.994 6.586 4.273 1.00 91.88 84 ALA A O 1
ATOM 702 N N . ALA A 1 85 ? -1.289 8.518 5.388 1.00 90.56 85 ALA A N 1
ATOM 703 C CA . ALA A 1 85 ? -1.325 7.900 6.706 1.00 90.56 85 ALA A CA 1
ATOM 704 C C . ALA A 1 85 ? -2.359 6.762 6.755 1.00 90.56 85 ALA A C 1
ATOM 706 O O . ALA A 1 85 ? -3.480 6.896 6.259 1.00 90.56 85 ALA A O 1
ATOM 707 N N . LEU A 1 86 ? -2.031 5.643 7.409 1.00 89.38 86 LEU A N 1
ATOM 708 C CA . LEU A 1 86 ? -2.961 4.509 7.530 1.00 89.38 86 LEU A CA 1
ATOM 709 C C . LEU A 1 86 ? -4.278 4.900 8.220 1.00 89.38 86 LEU A C 1
ATOM 711 O O . LEU A 1 86 ? -5.315 4.306 7.933 1.00 89.38 86 LEU A O 1
ATOM 715 N N . MET A 1 87 ? -4.240 5.913 9.093 1.00 87.81 87 MET A N 1
ATOM 716 C CA . MET A 1 87 ? -5.425 6.496 9.727 1.00 87.81 87 MET A CA 1
ATOM 717 C C . MET A 1 87 ? -6.341 7.206 8.725 1.00 87.81 87 MET A C 1
ATOM 719 O O . MET A 1 87 ? -7.555 7.138 8.873 1.00 87.81 87 MET A O 1
ATOM 723 N N . GLU A 1 88 ? -5.791 7.837 7.689 1.00 88.88 88 GLU A N 1
ATOM 724 C CA . GLU A 1 88 ? -6.581 8.456 6.621 1.00 88.88 88 GLU A CA 1
ATOM 725 C C . GLU A 1 88 ? -7.107 7.412 5.638 1.00 88.88 88 GLU A C 1
ATOM 727 O O . GLU A 1 88 ? -8.246 7.496 5.178 1.00 88.88 88 GLU A O 1
ATOM 732 N N . LEU A 1 89 ? -6.281 6.409 5.327 1.00 90.00 89 LEU A N 1
ATOM 733 C CA . LEU A 1 89 ? -6.645 5.368 4.376 1.00 90.00 89 LEU A CA 1
ATOM 734 C C . LEU A 1 89 ? -7.723 4.446 4.941 1.00 90.00 89 LEU A C 1
ATOM 736 O O . LEU A 1 89 ? -8.731 4.225 4.277 1.00 90.00 89 LEU A O 1
ATOM 740 N N . ASP A 1 90 ? -7.528 3.910 6.146 1.00 90.94 90 ASP A N 1
ATOM 741 C CA . ASP A 1 90 ? -8.407 2.919 6.770 1.00 90.94 90 ASP A CA 1
ATOM 742 C C . ASP A 1 90 ? -8.600 3.200 8.277 1.00 90.94 90 ASP A C 1
ATOM 744 O O . ASP A 1 90 ? -8.129 2.431 9.128 1.00 90.94 90 ASP A O 1
ATOM 748 N N . PRO A 1 91 ? -9.333 4.270 8.640 1.00 90.06 91 PRO A N 1
ATOM 749 C CA . PRO A 1 91 ? -9.544 4.651 10.039 1.00 90.06 91 PRO A CA 1
ATOM 750 C C . PRO A 1 91 ? -10.256 3.548 10.832 1.00 90.06 91 PRO A C 1
ATOM 752 O O . PRO A 1 91 ? -9.943 3.307 11.994 1.00 90.06 91 PRO A O 1
ATOM 755 N N . ILE A 1 92 ? -11.166 2.805 10.189 1.00 90.00 92 ILE A N 1
ATOM 756 C CA . ILE A 1 92 ? -11.848 1.651 10.797 1.00 90.00 92 ILE A CA 1
ATOM 757 C C . ILE A 1 92 ? -10.845 0.528 11.091 1.00 90.00 92 ILE A C 1
ATOM 759 O O . ILE A 1 92 ? -10.974 -0.169 12.094 1.00 90.00 92 ILE A O 1
ATOM 763 N N . GLY A 1 93 ? -9.857 0.325 10.219 1.00 89.12 93 GLY A N 1
ATOM 764 C CA . GLY A 1 93 ? -8.806 -0.670 10.420 1.00 89.12 93 GLY A CA 1
ATOM 765 C C . GLY A 1 93 ? -7.916 -0.333 11.604 1.00 89.12 93 GLY A C 1
ATOM 766 O O . GLY A 1 93 ? -7.655 -1.215 12.416 1.00 89.12 93 GLY A O 1
ATOM 767 N N . ILE A 1 94 ? -7.525 0.937 11.739 1.00 89.44 94 ILE A N 1
ATOM 768 C CA . ILE A 1 94 ? -6.791 1.444 12.907 1.00 89.44 94 ILE A CA 1
ATOM 769 C C . ILE A 1 94 ? -7.621 1.280 14.184 1.00 89.44 94 ILE A C 1
ATOM 771 O O . ILE A 1 94 ? -7.130 0.683 15.139 1.00 89.44 94 ILE A O 1
ATOM 775 N N . ALA A 1 95 ? -8.882 1.725 14.182 1.00 89.56 95 ALA A N 1
ATOM 776 C CA . ALA A 1 95 ? -9.801 1.578 15.313 1.00 89.56 95 ALA A CA 1
ATOM 777 C C . ALA A 1 95 ? -9.860 0.132 15.818 1.00 89.56 95 ALA A C 1
ATOM 779 O O . ALA A 1 95 ? -9.631 -0.135 16.991 1.00 89.56 95 ALA A O 1
ATOM 780 N N . LEU A 1 96 ? -10.090 -0.823 14.913 1.00 89.25 96 LEU A N 1
ATOM 781 C CA . LEU A 1 96 ? -10.166 -2.240 15.268 1.00 89.25 96 LEU A CA 1
ATOM 782 C C . LEU A 1 96 ? -8.824 -2.821 15.723 1.00 89.25 96 LEU A C 1
ATOM 784 O O . LEU A 1 96 ? -8.806 -3.700 16.578 1.00 89.25 96 LEU A O 1
ATOM 788 N N . LYS A 1 97 ? -7.712 -2.373 15.136 1.00 88.31 97 LYS A N 1
ATOM 789 C CA . LYS A 1 97 ? -6.375 -2.880 15.461 1.00 88.31 97 LYS A CA 1
ATOM 790 C C . LYS A 1 97 ? -5.924 -2.461 16.859 1.00 88.31 97 LYS A C 1
ATOM 792 O O . LYS A 1 97 ? -5.308 -3.262 17.555 1.00 88.31 97 LYS A O 1
ATOM 797 N N . TYR A 1 98 ? -6.218 -1.224 17.247 1.00 87.06 98 TYR A N 1
ATOM 798 C CA . TYR A 1 98 ? -5.795 -0.649 18.526 1.00 87.06 98 TYR A CA 1
ATOM 799 C C . TYR A 1 98 ? -6.908 -0.616 19.581 1.00 87.06 98 TYR A C 1
ATOM 801 O O . TYR A 1 98 ? -6.694 -0.068 20.656 1.00 87.06 98 TYR A O 1
ATOM 809 N N . ASP A 1 99 ? -8.074 -1.193 19.280 1.00 87.56 99 ASP A N 1
ATOM 810 C CA . ASP A 1 99 ? -9.278 -1.148 20.124 1.00 87.56 99 ASP A CA 1
ATOM 811 C C . ASP A 1 99 ? -9.691 0.289 20.504 1.00 87.56 99 ASP A C 1
ATOM 813 O O . ASP A 1 99 ? -10.093 0.589 21.625 1.00 87.56 99 ASP A O 1
ATOM 817 N N . ILE A 1 100 ? -9.565 1.205 19.538 1.00 85.00 100 ILE A N 1
ATOM 818 C CA . ILE A 1 100 ? -9.906 2.622 19.687 1.00 85.00 100 ILE A CA 1
ATOM 819 C C . ILE A 1 100 ? -11.296 2.859 19.078 1.00 85.00 100 ILE A C 1
ATOM 821 O O . ILE A 1 100 ? -11.520 2.487 17.922 1.00 85.00 100 ILE A O 1
ATOM 825 N N . PRO A 1 101 ? -12.227 3.518 19.789 1.00 84.19 101 PRO A N 1
ATOM 826 C CA . PRO A 1 101 ? -13.482 3.987 19.208 1.00 84.19 101 PRO A CA 1
ATOM 827 C C . PRO A 1 101 ? -13.238 4.857 17.967 1.00 84.19 101 PRO A C 1
ATOM 829 O O . PRO A 1 101 ? -12.456 5.808 18.002 1.00 84.19 101 PRO A O 1
ATOM 832 N N . ILE A 1 102 ? -13.915 4.550 16.858 1.00 79.19 102 ILE A N 1
ATOM 833 C CA . ILE A 1 102 ? -13.735 5.253 15.575 1.00 79.19 102 ILE A CA 1
ATOM 834 C C . ILE A 1 102 ? -14.039 6.756 15.686 1.00 79.19 102 ILE A C 1
ATOM 836 O O . ILE A 1 102 ? -13.462 7.563 14.959 1.00 79.19 102 ILE A O 1
ATOM 840 N N . GLU A 1 103 ? -14.900 7.130 16.632 1.00 80.44 103 GLU A N 1
ATOM 841 C CA . GLU A 1 103 ? -15.280 8.504 16.962 1.00 80.44 103 GLU A CA 1
ATOM 842 C C . GLU A 1 103 ? -14.105 9.329 17.507 1.00 80.44 103 GLU A C 1
ATOM 844 O O . GLU A 1 103 ? -14.103 10.548 17.386 1.00 80.44 103 GLU A O 1
ATOM 849 N N . LEU A 1 104 ? -13.087 8.682 18.086 1.00 76.75 104 LEU A N 1
ATOM 850 C CA . LEU A 1 104 ? -11.868 9.359 18.539 1.00 76.75 104 LEU A CA 1
ATOM 851 C C . LEU A 1 104 ? -10.875 9.604 17.396 1.00 76.75 104 LEU A C 1
ATOM 853 O O . LEU A 1 104 ? -10.015 10.472 17.514 1.00 76.75 104 LEU A O 1
ATOM 857 N N . LEU A 1 105 ? -10.985 8.850 16.297 1.00 73.25 105 LEU A N 1
ATOM 858 C CA . LEU A 1 105 ? -10.105 8.967 15.129 1.00 73.25 105 LEU A CA 1
ATOM 859 C C . LEU A 1 105 ? -10.659 9.950 14.092 1.00 73.25 105 LEU A C 1
ATOM 861 O O . LEU A 1 105 ? -9.923 10.753 13.526 1.00 73.25 105 LEU A O 1
ATOM 865 N N . CYS A 1 106 ? -11.970 9.908 13.851 1.00 64.12 106 CYS A N 1
ATOM 866 C CA . CYS A 1 106 ? -12.675 10.904 13.053 1.00 64.12 106 CYS A CA 1
ATOM 867 C C . CYS A 1 106 ? -13.102 12.029 13.996 1.00 64.12 106 CYS A C 1
ATOM 869 O O . CYS A 1 106 ? -14.167 11.943 14.593 1.00 64.12 106 CYS A O 1
ATOM 871 N N . GLY A 1 107 ? -12.267 13.057 14.156 1.00 56.28 107 GLY A N 1
ATOM 872 C CA . GLY A 1 107 ? -12.484 14.180 15.075 1.00 56.28 107 GLY A CA 1
ATOM 873 C C . GLY A 1 107 ? -13.679 15.089 14.753 1.00 56.28 107 GLY A C 1
ATOM 874 O O . GLY A 1 107 ? -13.507 16.301 14.663 1.00 56.28 107 GLY A O 1
ATOM 875 N N . ASP A 1 108 ? -14.886 14.542 14.622 1.00 55.94 108 ASP A N 1
ATOM 876 C CA . ASP A 1 108 ? -16.114 15.319 14.690 1.00 55.94 108 ASP A CA 1
ATOM 877 C C . ASP A 1 108 ? -17.104 14.671 15.671 1.00 55.94 108 ASP A C 1
ATOM 879 O O . ASP A 1 108 ? -17.719 13.640 15.402 1.00 55.94 108 ASP A O 1
ATOM 883 N N . GLN A 1 109 ? -17.241 15.355 16.812 1.00 44.62 109 GLN A N 1
ATOM 884 C CA . GLN A 1 109 ? -18.050 15.065 18.000 1.00 44.62 109 GLN A CA 1
ATOM 885 C C . GLN A 1 109 ? -17.448 14.048 18.985 1.00 44.62 109 GLN A C 1
ATOM 887 O O . GLN A 1 109 ? -17.742 12.855 18.968 1.00 44.62 109 GLN A O 1
ATOM 892 N N . ALA A 1 110 ? -16.690 14.581 19.950 1.00 46.03 110 ALA A N 1
ATOM 893 C CA . ALA A 1 110 ? -16.479 13.921 21.232 1.00 46.03 110 ALA A CA 1
ATOM 894 C C . ALA A 1 110 ? -17.834 13.432 21.788 1.00 46.03 110 ALA A C 1
ATOM 896 O O . ALA A 1 110 ? -18.792 14.218 21.799 1.00 46.03 110 ALA A O 1
ATOM 897 N N . PRO A 1 111 ? -17.957 12.180 22.265 1.00 49.41 111 PRO A N 1
ATOM 898 C CA . PRO A 1 111 ? -19.157 11.776 22.980 1.00 49.41 111 PRO A CA 1
ATOM 899 C C . PRO A 1 111 ? -19.328 12.710 24.190 1.00 49.41 111 PRO A C 1
ATOM 901 O O . PRO A 1 111 ? -18.390 12.857 24.981 1.00 49.41 111 PRO A O 1
ATOM 904 N N . PRO A 1 112 ? -20.486 13.379 24.359 1.00 46.06 112 PRO A N 1
ATOM 905 C CA . PRO A 1 112 ? -20.707 14.223 25.518 1.00 46.06 112 PRO A CA 1
ATOM 906 C C . PRO A 1 112 ? -20.791 13.313 26.744 1.00 46.06 112 PRO A C 1
ATOM 908 O O . PRO A 1 112 ? -21.819 12.685 26.990 1.00 46.06 112 PRO A O 1
ATOM 911 N N . GLY A 1 113 ? -19.698 13.231 27.502 1.00 51.38 113 GLY A N 1
ATOM 912 C CA . GLY A 1 113 ? -19.702 12.614 28.824 1.00 51.38 113 GLY A CA 1
ATOM 913 C C . GLY A 1 113 ? -18.750 11.449 29.059 1.00 51.38 113 GLY A C 1
ATOM 914 O O . GLY A 1 113 ? -18.991 10.727 30.023 1.00 51.38 113 GLY A O 1
ATOM 915 N N . LEU A 1 114 ? -17.677 11.264 28.280 1.00 46.84 114 LEU A N 1
ATOM 916 C CA . LEU A 1 114 ? -16.544 10.520 28.838 1.00 46.84 114 LEU A CA 1
ATOM 917 C C . LEU A 1 114 ? -15.822 11.457 29.822 1.00 46.84 114 LEU A C 1
ATOM 919 O O . LEU A 1 114 ? -15.292 12.483 29.381 1.00 46.84 114 LEU A O 1
ATOM 923 N N . PRO A 1 115 ? -15.856 11.205 31.145 1.00 51.28 115 PRO A N 1
ATOM 924 C CA . PRO A 1 115 ? -14.978 11.935 32.044 1.00 51.28 115 PRO A CA 1
ATOM 925 C C . PRO A 1 115 ? -13.531 11.646 31.622 1.00 51.28 115 PRO A C 1
ATOM 927 O O . PRO A 1 115 ? -13.260 10.532 31.172 1.00 51.28 115 PRO A O 1
ATOM 930 N N . PRO A 1 116 ? -12.613 12.622 31.734 1.00 46.25 116 PRO A N 1
ATOM 931 C CA . PRO A 1 116 ? -11.199 12.322 31.575 1.00 46.25 116 PRO A CA 1
ATOM 932 C C . PRO A 1 116 ? -10.874 11.192 32.546 1.00 46.25 116 PRO A C 1
ATOM 934 O O . PRO A 1 116 ? -11.245 11.284 33.724 1.00 46.25 116 PRO A O 1
ATOM 937 N N . ASP A 1 117 ? -10.257 10.127 32.037 1.00 49.25 117 ASP A N 1
ATOM 938 C CA . ASP A 1 117 ? -9.658 9.105 32.880 1.00 49.25 117 ASP A CA 1
ATOM 939 C C . ASP A 1 117 ? -8.798 9.853 33.895 1.00 49.25 117 ASP A C 1
ATOM 941 O O . ASP A 1 117 ? -7.837 10.541 33.543 1.00 49.25 117 ASP A O 1
ATOM 945 N N . ARG A 1 118 ? -9.235 9.828 35.157 1.00 49.28 118 ARG A N 1
ATOM 946 C CA . ARG A 1 118 ? -8.387 10.264 36.250 1.00 49.28 118 ARG A CA 1
ATOM 947 C C . ARG A 1 118 ? -7.218 9.299 36.209 1.00 49.28 118 ARG A C 1
ATOM 949 O O . ARG A 1 118 ? -7.393 8.108 36.455 1.00 49.28 118 ARG A O 1
ATOM 956 N N . GLU A 1 119 ? -6.044 9.805 35.857 1.00 49.53 119 GLU A N 1
ATOM 957 C CA . GLU A 1 119 ? -4.817 9.223 36.366 1.00 49.53 119 GLU A CA 1
ATOM 958 C C . GLU A 1 119 ? -4.928 9.332 37.889 1.00 49.53 119 GLU A C 1
ATOM 960 O O . GLU A 1 119 ? -4.585 10.358 38.472 1.00 49.53 119 GLU A O 1
ATOM 965 N N . ASP A 1 120 ? -5.492 8.302 38.526 1.00 47.19 120 ASP A N 1
ATOM 966 C CA . ASP A 1 120 ? -5.352 8.078 39.960 1.00 47.19 120 ASP A CA 1
ATOM 967 C C . ASP A 1 120 ? -3.869 7.757 40.191 1.00 47.19 120 ASP A C 1
ATOM 969 O O . ASP A 1 120 ? -3.433 6.610 40.261 1.00 47.19 120 ASP A O 1
ATOM 973 N N . SER A 1 121 ? -3.066 8.814 40.208 1.00 55.25 121 SER A N 1
ATOM 974 C CA . SER A 1 121 ? -1.775 8.874 40.874 1.00 55.25 121 SER A CA 1
ATOM 975 C C . SER A 1 121 ? -1.938 9.833 42.047 1.00 55.25 121 SER A C 1
ATOM 977 O O . SER A 1 121 ? -1.264 10.857 42.126 1.00 55.25 121 SER A O 1
ATOM 979 N N . ASP A 1 122 ? -2.895 9.523 42.922 1.00 49.28 122 ASP A N 1
ATOM 980 C CA . ASP A 1 122 ? -2.922 10.108 44.254 1.00 49.28 122 ASP A CA 1
ATOM 981 C C . ASP A 1 122 ? -1.727 9.531 45.032 1.00 49.28 122 ASP A C 1
ATOM 983 O O . ASP A 1 122 ? -1.623 8.316 45.216 1.00 49.28 122 ASP A O 1
ATOM 987 N N . GLU A 1 123 ? -0.789 10.434 45.345 1.00 53.25 123 GLU A N 1
ATOM 988 C CA . GLU A 1 123 ? -0.340 10.781 46.707 1.00 53.25 123 GLU A CA 1
ATOM 989 C C . GLU A 1 123 ? 0.001 9.615 47.653 1.00 53.25 123 GLU A C 1
ATOM 991 O O . GLU A 1 123 ? -0.743 8.660 47.828 1.00 53.25 123 GLU A O 1
ATOM 996 N N . ASP A 1 124 ? 1.021 9.637 48.492 1.00 49.03 124 ASP A N 1
ATOM 997 C CA . ASP A 1 124 ? 2.210 10.436 48.757 1.00 49.03 124 ASP A CA 1
ATOM 998 C C . ASP A 1 124 ? 2.895 9.656 49.906 1.00 49.03 124 ASP A C 1
ATOM 1000 O O . ASP A 1 124 ? 2.274 8.809 50.553 1.00 49.03 124 ASP A O 1
ATOM 1004 N N . GLU A 1 125 ? 4.173 9.935 50.143 1.00 54.91 125 GLU A N 1
ATOM 1005 C CA . GLU A 1 125 ? 4.921 9.730 51.397 1.00 54.91 125 GLU A CA 1
ATOM 1006 C C . GLU A 1 125 ? 4.512 8.606 52.382 1.00 54.91 125 GLU A C 1
ATOM 1008 O O . GLU A 1 125 ? 3.509 8.686 53.090 1.00 54.91 125 GLU A O 1
ATOM 1013 N N . GLN A 1 126 ? 5.428 7.650 52.591 1.00 51.38 126 GLN A N 1
ATOM 1014 C CA . GLN A 1 126 ? 5.871 7.230 53.932 1.00 51.38 126 GLN A CA 1
ATOM 1015 C C . GLN A 1 126 ? 7.070 6.278 53.809 1.00 51.38 126 GLN A C 1
ATOM 1017 O O . GLN A 1 126 ? 6.904 5.080 53.609 1.00 51.38 126 GLN A O 1
ATOM 1022 N N . GLU A 1 127 ? 8.280 6.797 54.012 1.00 49.12 127 GLU A N 1
ATOM 1023 C CA . GLU A 1 127 ? 9.277 6.040 54.770 1.00 49.12 127 GLU A CA 1
ATOM 1024 C C . GLU A 1 127 ? 9.715 6.896 55.961 1.00 49.12 127 GLU A C 1
ATOM 1026 O O . GLU A 1 127 ? 10.522 7.820 55.863 1.00 49.12 127 GLU A O 1
ATOM 1031 N N . ASP A 1 128 ? 9.092 6.579 57.097 1.00 58.44 128 ASP A N 1
ATOM 1032 C CA . ASP A 1 128 ? 9.705 6.579 58.422 1.00 58.44 128 ASP A CA 1
ATOM 1033 C C . ASP A 1 128 ? 11.201 6.225 58.354 1.00 58.44 128 ASP A C 1
ATOM 1035 O O . ASP A 1 128 ? 11.587 5.346 57.591 1.00 58.44 128 ASP A O 1
ATOM 1039 N N . ILE A 1 129 ? 12.022 6.822 59.224 1.00 54.50 129 ILE A N 1
ATOM 1040 C CA . ILE A 1 129 ? 12.867 6.090 60.190 1.00 54.50 129 ILE A CA 1
ATOM 1041 C C . ILE A 1 129 ? 13.677 7.094 61.038 1.00 54.50 129 ILE A C 1
ATOM 1043 O O . ILE A 1 129 ? 14.616 7.746 60.592 1.00 54.50 129 ILE A O 1
ATOM 1047 N N . PHE A 1 130 ? 13.268 7.179 62.304 1.00 51.47 130 PHE A N 1
ATOM 1048 C CA . PHE A 1 130 ? 14.072 7.261 63.530 1.00 51.47 130 PHE A CA 1
ATOM 1049 C C . PHE A 1 130 ? 15.612 7.357 63.410 1.00 51.47 130 PHE A C 1
ATOM 1051 O O . PHE A 1 130 ? 16.254 6.347 63.114 1.00 51.47 130 PHE A O 1
ATOM 1058 N N . HIS A 1 131 ? 16.205 8.466 63.878 1.00 46.78 131 HIS A N 1
ATOM 1059 C CA . HIS A 1 131 ? 17.092 8.523 65.068 1.00 46.78 131 HIS A CA 1
ATOM 1060 C C . HIS A 1 131 ? 17.577 9.947 65.368 1.00 46.78 131 HIS A C 1
ATOM 1062 O O . HIS A 1 131 ? 18.120 10.598 64.451 1.00 46.78 131 HIS A O 1
#

Radius of gyration: 21.89 Å; chains: 1; bounding box: 40×29×82 Å

pLDDT: mean 81.21, std 16.67, range [44.62, 97.19]

Organism: NCBI:txid2725414

Sequence (131 aa):
MKRKLPLIDIEGTWFLVDVLHEELRQKDNPVNRISFSAFYQEGEGYTFLYDKVEKNSPPELFSDQMDPNDPLPDPDRYVWVTLAALMELDPIGIALKYDIPIELLCGDQAPPGLPPDREDSDEDEQEDIFH